Protein AF-A0A949CJ54-F1 (afdb_monomer)

Foldseek 3Di:
DDDDPCVVPDPDDDDDDDDPDFKDKFWAAAQAKAAFQAFWFADPVGHIHGDDPPTDTQATFHHIDDRRHHHTRPDITMGGRDDDDDDDDPDDDD

Secondary structure (DSSP, 8-state):
-----TTTS-SS----PPPPSSEEEEEBPTTEEEPTT-EEEE-TTS-EEE--TTPEEEEEESS-EEETTSPTTSSEEEEE-SS------S----

Solvent-accessible surface a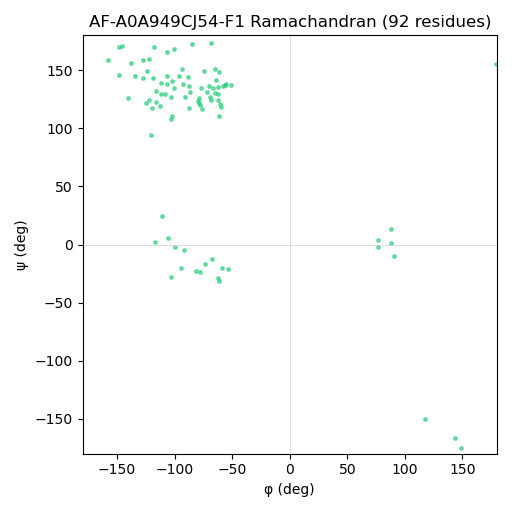rea (backbone atoms only — not comparable to full-atom values): 5957 Å² total; per-residue (Å²): 134,83,79,73,59,67,90,78,60,72,93,64,94,73,92,74,92,74,82,83,82,47,63,48,75,40,36,24,33,43,57,35,71,45,51,53,66,36,54,26,10,31,50,100,88,64,30,35,41,75,54,5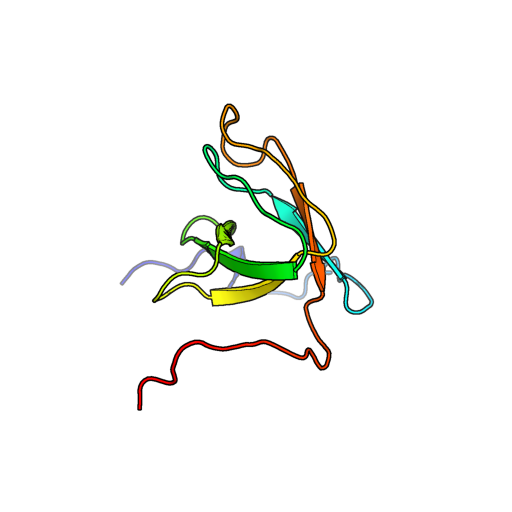2,93,90,40,53,80,57,29,32,26,73,49,66,45,80,28,54,91,39,55,71,52,76,46,66,45,48,25,41,58,65,83,88,81,93,74,92,69,100,71,83,87,129

Sequence (94 aa):
MASLPQNTRLTKDINRVYELGNINELPIAGGQVIYQGAAIGCNSSGYAKSLENGDIFAGFAEDNVNNSAGLDGDKKIRLRKKGAILLDVAGVGL

pLDDT: mean 85.92, std 12.56, range [45.56, 97.25]

Radius of gyration: 15.54 Å; Cα contacts (8 Å, |Δi|>4): 169; chains: 1; bounding box: 46×37×36 Å

Mean predicted aligned error: 7.62 Å

Structure (mmCIF, N/CA/C/O backbone):
data_AF-A0A949CJ54-F1
#
_entry.id   AF-A0A949CJ54-F1
#
loop_
_atom_site.group_PDB
_atom_site.id
_atom_site.type_symbol
_atom_site.label_atom_id
_atom_site.label_alt_id
_atom_site.label_comp_id
_atom_site.label_asym_id
_atom_site.label_entity_id
_atom_site.label_seq_id
_atom_site.pdbx_PDB_ins_code
_atom_site.Cartn_x
_atom_site.Cartn_y
_atom_site.Cartn_z
_atom_site.occupancy
_atom_site.B_iso_or_equiv
_atom_site.auth_seq_id
_atom_site.auth_comp_id
_atom_site.auth_asym_id
_atom_site.auth_atom_id
_atom_site.pdbx_PDB_model_num
ATOM 1 N N . MET A 1 1 ? 12.206 -4.552 -27.759 1.00 45.56 1 MET A N 1
ATOM 2 C CA . MET A 1 1 ? 12.773 -5.024 -26.474 1.00 45.56 1 MET A CA 1
ATOM 3 C C . MET A 1 1 ? 13.162 -3.783 -25.685 1.00 45.56 1 MET A C 1
ATOM 5 O O . MET A 1 1 ? 14.162 -3.161 -26.012 1.00 45.56 1 MET A O 1
ATOM 9 N N . ALA A 1 2 ? 12.294 -3.319 -24.780 1.00 49.31 2 ALA A N 1
ATOM 10 C CA . ALA A 1 2 ? 12.513 -2.067 -24.058 1.00 49.31 2 ALA A CA 1
ATOM 11 C C . ALA A 1 2 ? 13.704 -2.221 -23.102 1.00 49.31 2 ALA A C 1
ATOM 13 O O . ALA A 1 2 ? 13.741 -3.142 -22.287 1.00 49.31 2 ALA A O 1
ATOM 14 N N . SER A 1 3 ? 14.700 -1.346 -23.240 1.00 56.25 3 SER A N 1
ATOM 15 C CA . SER A 1 3 ? 15.840 -1.283 -22.329 1.00 56.25 3 SER A CA 1
ATOM 16 C C . SER A 1 3 ? 15.332 -0.954 -20.927 1.00 56.25 3 SER A C 1
ATOM 18 O O . SER A 1 3 ? 14.889 0.165 -20.685 1.00 56.25 3 SER A O 1
ATOM 20 N N . LEU A 1 4 ? 15.405 -1.922 -20.009 1.00 51.75 4 LEU A N 1
ATOM 21 C CA . LEU A 1 4 ? 15.119 -1.704 -18.590 1.00 51.75 4 LEU A CA 1
ATOM 22 C C . LEU A 1 4 ? 15.929 -0.496 -18.075 1.00 51.75 4 LEU A C 1
ATOM 24 O O . LEU A 1 4 ? 17.110 -0.374 -18.428 1.00 51.75 4 LEU A O 1
ATOM 28 N N . PRO A 1 5 ? 15.330 0.394 -17.264 1.00 58.78 5 PRO A N 1
ATOM 29 C CA . PRO A 1 5 ? 16.021 1.563 -16.735 1.00 58.78 5 PRO A CA 1
ATOM 30 C C . PRO A 1 5 ? 17.261 1.130 -15.942 1.00 58.78 5 PRO A C 1
ATOM 32 O O . PRO A 1 5 ? 17.201 0.188 -15.147 1.00 58.78 5 PRO A O 1
ATOM 35 N N . GLN A 1 6 ? 18.384 1.828 -16.154 1.00 56.53 6 GLN A N 1
ATOM 36 C CA . GLN A 1 6 ? 19.721 1.511 -15.616 1.00 56.53 6 GLN A CA 1
ATOM 37 C C . GLN A 1 6 ? 19.740 1.336 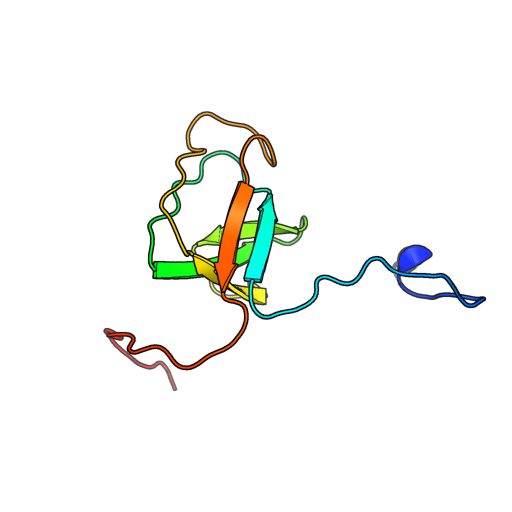-14.080 1.00 56.53 6 GLN A C 1
ATOM 39 O O . GLN A 1 6 ? 20.598 0.650 -13.537 1.00 56.53 6 GLN A O 1
ATOM 44 N N . ASN A 1 7 ? 18.746 1.877 -13.370 1.00 59.72 7 ASN A N 1
ATOM 45 C CA . ASN A 1 7 ? 18.594 1.761 -11.916 1.00 59.72 7 ASN A CA 1
ATOM 46 C C . ASN A 1 7 ? 18.136 0.366 -11.440 1.00 59.72 7 ASN A C 1
ATOM 48 O O . ASN A 1 7 ? 18.268 0.050 -10.256 1.00 59.72 7 ASN A O 1
ATOM 52 N N . THR A 1 8 ? 17.599 -0.467 -12.338 1.00 64.75 8 THR A N 1
ATOM 53 C CA . THR A 1 8 ? 17.162 -1.842 -12.019 1.00 64.75 8 THR A CA 1
ATOM 54 C C . THR A 1 8 ? 18.233 -2.892 -12.305 1.00 64.75 8 THR A C 1
ATOM 56 O O . THR A 1 8 ? 18.205 -3.965 -11.706 1.00 64.75 8 THR A O 1
ATOM 59 N N . ARG A 1 9 ? 19.221 -2.580 -13.155 1.00 78.62 9 ARG A N 1
ATOM 60 C CA . ARG A 1 9 ? 20.366 -3.450 -13.447 1.00 78.62 9 ARG A CA 1
ATOM 61 C C . ARG A 1 9 ? 21.661 -2.733 -13.088 1.00 78.62 9 ARG A C 1
ATOM 63 O O . ARG A 1 9 ? 22.203 -1.972 -13.881 1.00 78.62 9 ARG A O 1
ATOM 70 N N . LEU A 1 10 ? 22.137 -2.985 -11.875 1.00 78.00 10 LEU A N 1
ATOM 71 C CA . LEU A 1 10 ? 23.360 -2.385 -11.357 1.00 78.00 10 LEU A CA 1
ATOM 72 C C . LEU A 1 10 ? 24.597 -3.063 -11.959 1.00 78.00 10 LEU A C 1
ATOM 74 O O . LEU A 1 10 ? 24.671 -4.287 -12.003 1.00 78.00 10 LEU A O 1
ATOM 78 N N . THR A 1 11 ? 25.573 -2.267 -12.395 1.00 85.88 11 THR A N 1
ATOM 79 C CA . THR A 1 11 ? 26.888 -2.739 -12.877 1.00 85.88 11 THR A CA 1
ATOM 80 C C . THR A 1 11 ? 27.989 -2.623 -11.819 1.00 85.88 11 THR A C 1
ATOM 82 O O . THR A 1 11 ? 29.130 -3.002 -12.066 1.00 85.88 11 THR A O 1
ATOM 85 N N . LYS A 1 12 ? 27.646 -2.085 -10.646 1.00 79.94 12 LYS A N 1
ATOM 86 C CA . LYS A 1 12 ? 28.482 -1.974 -9.448 1.00 79.94 12 LYS A CA 1
ATOM 87 C C . LYS A 1 12 ? 27.592 -1.831 -8.215 1.00 79.94 12 LYS A C 1
ATOM 89 O O . LYS A 1 12 ? 26.448 -1.385 -8.342 1.00 79.94 12 LYS A O 1
ATOM 94 N N . ASP A 1 13 ? 28.126 -2.155 -7.043 1.00 82.25 13 ASP A N 1
ATOM 95 C CA . ASP A 1 13 ? 27.396 -2.009 -5.786 1.00 82.25 13 ASP A CA 1
ATOM 96 C C . ASP A 1 13 ? 27.036 -0.544 -5.525 1.00 82.25 13 ASP A C 1
ATOM 98 O O . ASP A 1 13 ? 27.849 0.369 -5.693 1.00 82.25 13 ASP A O 1
ATOM 102 N N . ILE A 1 14 ? 25.791 -0.325 -5.108 1.00 86.12 14 ILE A N 1
ATOM 103 C CA . ILE A 1 14 ? 25.311 0.968 -4.627 1.00 86.12 14 ILE A CA 1
ATOM 104 C C . ILE A 1 14 ? 24.673 0.769 -3.258 1.00 86.12 14 ILE A C 1
ATOM 106 O O . ILE A 1 14 ? 23.986 -0.227 -3.018 1.00 86.12 14 ILE A O 1
ATOM 110 N N . ASN A 1 15 ? 24.861 1.737 -2.366 1.00 82.19 15 ASN A N 1
ATOM 111 C CA . ASN A 1 15 ? 24.122 1.760 -1.114 1.00 82.19 15 ASN A CA 1
ATOM 112 C C . ASN A 1 15 ? 22.658 2.132 -1.395 1.00 82.19 15 ASN A C 1
ATOM 114 O O . ASN A 1 15 ? 22.394 3.108 -2.100 1.00 82.19 15 ASN A O 1
ATOM 118 N N . ARG A 1 16 ? 21.711 1.369 -0.845 1.00 80.69 16 ARG A N 1
ATOM 119 C CA . ARG A 1 16 ? 20.280 1.687 -0.916 1.00 80.69 16 ARG A CA 1
ATOM 120 C C . ARG A 1 16 ? 19.790 2.169 0.438 1.00 80.69 16 ARG A C 1
ATOM 122 O O . ARG A 1 16 ? 20.218 1.674 1.475 1.00 80.69 16 ARG A O 1
ATOM 129 N N . VAL A 1 17 ? 18.856 3.113 0.412 1.00 75.12 17 VAL A N 1
ATOM 130 C CA . VAL A 1 17 ? 18.085 3.458 1.603 1.00 75.12 17 VAL A CA 1
ATOM 131 C C . VAL A 1 17 ? 17.057 2.352 1.801 1.00 75.12 17 VAL A C 1
ATOM 133 O O . VAL A 1 17 ? 16.209 2.127 0.938 1.00 75.12 17 VAL A O 1
ATOM 136 N N . TYR A 1 18 ? 17.175 1.638 2.914 1.00 69.06 18 TYR A N 1
ATOM 137 C CA . TYR A 1 18 ? 16.211 0.627 3.318 1.00 69.06 18 TYR A CA 1
ATOM 138 C C . TYR A 1 18 ? 15.301 1.213 4.382 1.00 69.06 18 TYR A C 1
ATOM 140 O O . TYR A 1 18 ? 15.768 1.815 5.348 1.00 69.06 18 TYR A O 1
ATOM 148 N N . GLU A 1 19 ? 14.004 0.987 4.238 1.00 70.38 19 GLU A N 1
ATOM 149 C CA . GLU A 1 19 ? 13.100 1.172 5.359 1.00 70.38 19 GLU A CA 1
ATOM 150 C C . GLU A 1 19 ? 13.192 -0.039 6.283 1.00 70.38 19 GLU A C 1
ATOM 152 O O . GLU A 1 19 ? 13.033 -1.186 5.854 1.00 70.38 19 GLU A O 1
ATOM 157 N N . LEU A 1 20 ? 13.455 0.214 7.563 1.00 69.50 20 LEU A N 1
ATOM 158 C CA . LEU A 1 20 ? 13.494 -0.822 8.582 1.00 69.50 20 LEU A CA 1
ATOM 159 C C . LEU A 1 20 ? 12.101 -0.970 9.205 1.00 69.50 20 LEU A C 1
ATOM 161 O O . LEU A 1 20 ? 11.520 0.001 9.683 1.00 69.50 20 LEU A O 1
ATOM 165 N N . GLY A 1 21 ? 11.567 -2.192 9.224 1.00 81.00 21 GLY A N 1
ATOM 166 C CA . GLY A 1 21 ? 10.299 -2.506 9.889 1.00 81.00 21 GLY A CA 1
ATOM 167 C C . GLY A 1 21 ? 9.199 -2.999 8.951 1.00 81.00 21 GLY A C 1
ATOM 168 O O . GLY A 1 21 ? 9.452 -3.700 7.970 1.00 81.00 21 GLY A O 1
ATOM 169 N N . ASN A 1 22 ? 7.949 -2.719 9.326 1.00 83.81 22 ASN A N 1
ATOM 170 C CA . ASN A 1 22 ? 6.745 -3.243 8.659 1.00 83.81 22 ASN A CA 1
ATOM 171 C C . ASN A 1 22 ? 5.890 -2.135 8.051 1.00 83.81 22 ASN A C 1
ATOM 173 O O . ASN A 1 22 ? 4.815 -2.418 7.530 1.00 83.81 22 ASN A O 1
ATOM 177 N N . ILE A 1 23 ? 6.348 -0.894 8.162 1.00 88.81 23 ILE A N 1
ATOM 178 C CA . ILE A 1 23 ? 5.604 0.302 7.807 1.00 88.81 23 ILE A CA 1
ATOM 179 C C . ILE A 1 23 ? 6.271 0.928 6.586 1.00 88.81 23 ILE A C 1
ATOM 181 O O . ILE A 1 23 ? 7.494 0.890 6.481 1.00 88.81 23 ILE A O 1
ATOM 185 N N . ASN A 1 24 ? 5.462 1.406 5.645 1.00 89.38 24 ASN A N 1
ATOM 186 C CA . ASN A 1 24 ? 5.881 2.177 4.475 1.00 89.38 24 ASN A CA 1
ATOM 187 C C . ASN A 1 24 ? 5.171 3.513 4.471 1.00 89.38 24 ASN A C 1
ATOM 189 O O . ASN A 1 24 ? 4.054 3.605 4.979 1.00 89.38 24 ASN A O 1
ATOM 193 N N . GLU A 1 25 ? 5.730 4.465 3.741 1.00 92.31 25 GLU A N 1
ATOM 194 C CA . GLU A 1 25 ? 5.001 5.646 3.308 1.00 92.31 25 GLU A CA 1
ATOM 195 C C . GLU A 1 25 ? 5.095 5.781 1.785 1.00 92.31 25 GLU A C 1
ATOM 197 O O . GLU A 1 25 ? 6.188 5.842 1.225 1.00 92.31 25 GLU A O 1
ATOM 202 N N . LEU A 1 26 ? 3.948 5.801 1.100 1.00 93.44 26 LEU A N 1
ATOM 203 C CA . LEU A 1 26 ? 3.885 5.899 -0.361 1.00 93.44 26 LEU A CA 1
ATOM 204 C C . LEU A 1 26 ? 3.145 7.163 -0.814 1.00 93.44 26 LEU A C 1
ATOM 206 O O . LEU A 1 26 ? 2.149 7.534 -0.189 1.00 93.44 26 LEU A O 1
ATOM 210 N N . PRO A 1 27 ? 3.585 7.815 -1.908 1.00 96.31 27 PRO A N 1
ATOM 211 C CA . PRO A 1 27 ? 2.844 8.912 -2.521 1.00 96.31 27 PRO A CA 1
ATOM 212 C C . PRO A 1 27 ? 1.528 8.399 -3.113 1.00 96.31 27 PRO A C 1
ATOM 214 O O . PRO A 1 27 ? 1.503 7.364 -3.773 1.00 96.31 27 PRO A O 1
ATOM 217 N N . ILE A 1 28 ? 0.435 9.118 -2.875 1.00 96.88 28 ILE A N 1
ATOM 218 C CA . ILE A 1 28 ? -0.915 8.747 -3.317 1.00 96.88 28 ILE A CA 1
ATOM 219 C C . ILE A 1 28 ? -1.160 9.298 -4.723 1.00 96.88 28 ILE A C 1
ATOM 221 O O . ILE A 1 28 ? -0.716 10.403 -5.038 1.00 96.88 28 ILE A O 1
ATOM 225 N N . ALA A 1 29 ? -1.892 8.557 -5.554 1.00 96.69 29 ALA A N 1
ATOM 226 C CA . ALA A 1 29 ? -2.337 9.060 -6.850 1.00 96.69 29 ALA A CA 1
ATOM 227 C C . ALA A 1 29 ? -3.318 10.243 -6.692 1.00 96.69 29 ALA A C 1
ATOM 229 O O . ALA A 1 29 ? -4.050 10.358 -5.703 1.00 96.69 29 ALA A O 1
ATOM 230 N N . GLY A 1 30 ? -3.344 11.141 -7.667 1.00 96.56 30 GLY A N 1
ATOM 231 C CA . GLY A 1 30 ? -4.308 12.229 -7.744 1.00 96.56 30 GLY A CA 1
ATOM 232 C C . GLY A 1 30 ? -5.735 11.692 -7.850 1.00 96.56 30 GLY A C 1
ATOM 233 O O . GLY A 1 30 ? -5.982 10.608 -8.385 1.00 96.56 30 GLY A O 1
ATOM 234 N N . GLY A 1 31 ? -6.698 12.425 -7.298 1.00 95.12 31 GLY A N 1
ATOM 235 C CA . GLY A 1 31 ? -8.109 12.032 -7.362 1.00 95.12 31 GLY A CA 1
ATOM 236 C C . GLY A 1 31 ? -8.522 10.905 -6.408 1.00 95.12 31 GLY A C 1
ATOM 237 O O . GLY A 1 31 ? -9.676 10.486 -6.438 1.00 95.12 31 GLY A O 1
ATOM 238 N N . GLN A 1 32 ? -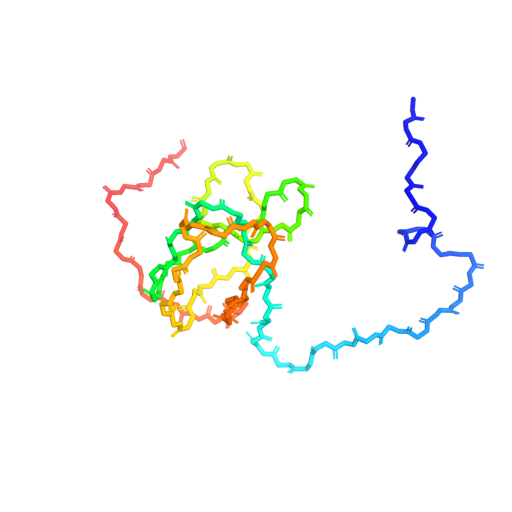7.628 10.410 -5.546 1.00 95.62 32 GLN A N 1
ATOM 239 C CA . GLN A 1 32 ? -7.914 9.277 -4.659 1.00 95.62 32 GLN A CA 1
ATOM 240 C C . GLN A 1 32 ? -8.341 9.703 -3.251 1.00 95.62 32 GLN A C 1
ATOM 242 O O . GLN A 1 32 ? -7.806 10.647 -2.671 1.00 95.62 32 GLN A O 1
ATOM 247 N N . VAL A 1 33 ? -9.249 8.934 -2.651 1.00 96.69 33 VAL A N 1
ATOM 248 C CA . VAL A 1 33 ? -9.518 8.956 -1.208 1.00 96.69 33 VAL A CA 1
ATOM 249 C C . VAL A 1 33 ? -9.227 7.569 -0.664 1.00 96.69 33 VAL A C 1
ATOM 251 O O . VAL A 1 33 ? -9.864 6.599 -1.064 1.00 96.69 33 VAL A O 1
ATOM 254 N N . ILE A 1 34 ? -8.256 7.482 0.240 1.00 96.19 34 ILE A N 1
ATOM 255 C CA . ILE A 1 34 ? -7.879 6.237 0.901 1.00 96.19 34 ILE A CA 1
ATOM 256 C C . ILE A 1 34 ? -8.448 6.256 2.313 1.00 96.19 34 ILE A C 1
ATOM 258 O O . ILE A 1 34 ? -8.217 7.193 3.080 1.00 96.19 34 ILE A O 1
ATOM 262 N N . TYR A 1 35 ? -9.186 5.207 2.652 1.00 96.06 35 TYR A N 1
ATOM 263 C CA . TYR A 1 35 ? -9.702 4.991 3.995 1.00 96.06 35 TYR A CA 1
ATOM 264 C C . TYR A 1 35 ? -8.745 4.120 4.805 1.00 96.06 35 TYR A C 1
ATOM 266 O O . TYR A 1 35 ? -8.049 3.260 4.261 1.00 96.06 35 TYR A O 1
ATOM 274 N N . GLN A 1 36 ? -8.746 4.326 6.119 1.00 94.94 36 GLN A N 1
ATOM 275 C CA . GLN A 1 36 ? -8.016 3.471 7.043 1.00 94.94 36 GLN A CA 1
ATOM 276 C C . GLN A 1 36 ? -8.433 2.003 6.868 1.00 94.94 36 GLN A C 1
ATOM 278 O O . GLN A 1 36 ? -9.614 1.696 6.710 1.00 94.94 36 GLN A O 1
ATOM 283 N N . GLY A 1 37 ? -7.458 1.094 6.892 1.00 92.12 37 GLY A N 1
ATOM 284 C CA . GLY A 1 37 ? -7.679 -0.341 6.718 1.00 92.12 37 GLY A CA 1
ATOM 285 C C . GLY A 1 37 ? -7.923 -0.783 5.273 1.00 92.12 37 GLY A C 1
ATOM 286 O O . GLY A 1 37 ? -8.031 -1.983 5.033 1.00 92.12 37 GLY A O 1
ATOM 287 N N . ALA A 1 38 ? -7.971 0.133 4.300 1.00 93.31 38 ALA A N 1
ATOM 288 C CA . ALA A 1 38 ? -8.097 -0.237 2.895 1.00 93.31 38 ALA A CA 1
ATOM 289 C C . ALA A 1 38 ? -6.869 -1.026 2.415 1.00 93.31 38 ALA A C 1
ATOM 291 O O . ALA A 1 38 ? -5.731 -0.707 2.774 1.00 93.31 38 ALA A O 1
ATOM 292 N N . ALA A 1 39 ? -7.105 -2.036 1.575 1.00 94.00 39 ALA A N 1
ATOM 293 C CA . ALA A 1 39 ? -6.048 -2.700 0.824 1.00 94.00 39 ALA A CA 1
ATOM 294 C C . ALA A 1 39 ? -5.507 -1.738 -0.240 1.00 94.00 39 ALA A C 1
ATOM 296 O O . ALA A 1 39 ? -6.274 -1.187 -1.032 1.00 94.00 39 ALA A O 1
ATOM 297 N N . ILE A 1 40 ? -4.192 -1.536 -0.251 1.00 95.81 40 ILE A N 1
ATOM 298 C CA . ILE A 1 40 ? -3.514 -0.569 -1.114 1.00 95.81 40 ILE A CA 1
ATOM 299 C C . ILE A 1 40 ? -2.747 -1.307 -2.203 1.00 95.81 40 ILE A C 1
ATOM 301 O O . ILE A 1 40 ? -1.965 -2.218 -1.920 1.00 95.81 40 ILE A O 1
ATOM 305 N N . GLY A 1 41 ? -2.970 -0.886 -3.442 1.00 95.25 41 GLY A N 1
ATOM 306 C CA . GLY A 1 41 ? -2.184 -1.251 -4.612 1.00 95.25 41 GLY A CA 1
ATOM 307 C C . GLY A 1 41 ? -1.307 -0.089 -5.076 1.00 95.25 41 GLY A C 1
ATOM 308 O O . GLY A 1 41 ? -1.503 1.062 -4.674 1.00 95.25 41 GLY A O 1
ATOM 309 N N . CYS A 1 42 ? -0.346 -0.390 -5.942 1.00 93.81 42 CYS A N 1
ATOM 3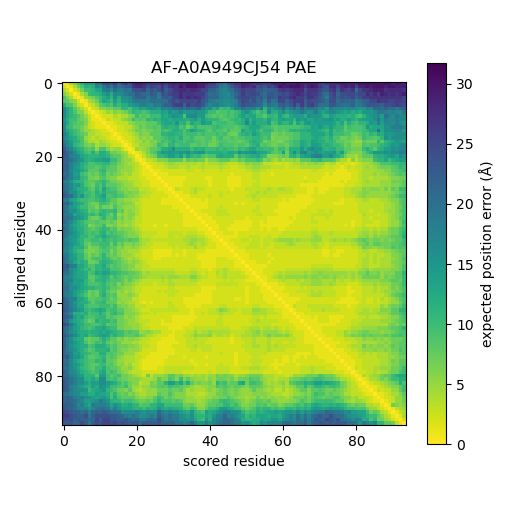10 C CA . CYS A 1 42 ? 0.414 0.617 -6.678 1.00 93.81 42 CYS A CA 1
ATOM 311 C C . CYS A 1 42 ? 0.074 0.548 -8.164 1.00 93.81 42 CYS A C 1
ATOM 313 O O . CYS A 1 42 ? 0.188 -0.520 -8.766 1.00 93.81 42 CYS A O 1
ATOM 315 N N . ASN A 1 43 ? -0.255 1.699 -8.755 1.00 90.12 43 ASN A N 1
ATOM 316 C CA . ASN A 1 43 ? -0.430 1.802 -10.201 1.00 90.12 43 ASN A CA 1
ATOM 317 C C . ASN A 1 43 ? 0.912 1.636 -10.945 1.00 90.12 43 ASN A C 1
ATOM 319 O O . ASN A 1 43 ? 1.990 1.624 -10.344 1.00 90.12 43 ASN A O 1
ATOM 323 N N . SER A 1 44 ? 0.867 1.574 -12.279 1.00 87.25 44 SER A N 1
ATOM 324 C CA . SER A 1 44 ? 2.063 1.420 -13.127 1.00 87.25 44 SER A CA 1
ATOM 325 C C . SER A 1 44 ? 3.104 2.536 -12.972 1.00 87.25 44 SER A C 1
ATOM 327 O O . SER A 1 44 ? 4.264 2.340 -13.328 1.00 87.25 44 SER A O 1
ATOM 329 N N . SER A 1 45 ? 2.699 3.698 -12.459 1.00 88.31 45 SER A N 1
ATOM 330 C CA . SER A 1 45 ? 3.566 4.855 -12.207 1.00 88.31 45 SER A CA 1
ATOM 331 C C . SER A 1 45 ? 4.153 4.868 -10.788 1.00 88.31 45 SER A C 1
ATOM 333 O O . SER A 1 45 ? 4.983 5.719 -10.483 1.00 88.31 45 SER A O 1
ATOM 335 N N . GLY A 1 46 ? 3.762 3.923 -9.925 1.00 89.81 46 GLY A N 1
ATOM 336 C CA . GLY A 1 46 ? 4.266 3.789 -8.557 1.00 89.81 46 GLY A CA 1
ATOM 337 C C . GLY A 1 46 ? 3.510 4.598 -7.500 1.00 89.81 46 GLY A C 1
ATOM 338 O O . GLY A 1 46 ? 4.009 4.728 -6.383 1.00 89.81 46 GLY A O 1
ATOM 339 N N . TYR A 1 47 ? 2.325 5.126 -7.818 1.00 94.94 47 TYR A N 1
ATOM 340 C CA . TYR A 1 47 ? 1.481 5.840 -6.860 1.00 94.94 47 TYR A CA 1
ATOM 341 C C . TYR A 1 47 ? 0.477 4.904 -6.186 1.00 94.94 47 TYR A C 1
ATOM 343 O O . TYR A 1 47 ? -0.141 4.052 -6.833 1.00 94.94 47 TYR A O 1
ATOM 351 N N . ALA A 1 48 ? 0.307 5.092 -4.879 1.00 95.88 48 ALA A N 1
ATOM 352 C CA . ALA A 1 48 ? -0.617 4.338 -4.052 1.00 95.88 48 ALA A CA 1
ATOM 353 C C . ALA A 1 48 ? -2.075 4.694 -4.371 1.00 95.88 48 ALA A C 1
ATOM 355 O O . ALA A 1 48 ? -2.440 5.868 -4.488 1.00 95.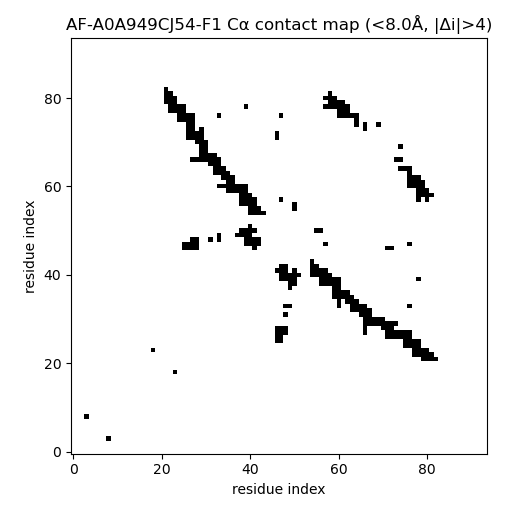88 48 ALA A O 1
ATOM 356 N N . LYS A 1 49 ? -2.909 3.662 -4.464 1.00 95.69 49 LYS A N 1
ATOM 357 C CA . LYS A 1 49 ? -4.357 3.734 -4.686 1.00 95.69 49 LYS A CA 1
ATOM 358 C C . LYS A 1 49 ? -5.049 2.558 -3.993 1.00 95.69 49 LYS A C 1
ATOM 360 O O . LYS A 1 49 ? -4.377 1.635 -3.531 1.00 95.69 49 LYS A O 1
ATOM 365 N N . SER A 1 50 ? -6.379 2.571 -3.923 1.00 94.75 50 SER A N 1
ATOM 366 C CA . SER A 1 50 ? -7.117 1.362 -3.534 1.00 94.75 50 SER A CA 1
ATOM 367 C C . SER A 1 50 ? -6.755 0.207 -4.468 1.00 94.75 50 SER A C 1
ATOM 369 O O . SER A 1 50 ? -6.634 0.412 -5.674 1.00 94.75 50 SER A O 1
ATOM 371 N N . LEU A 1 51 ? -6.552 -0.980 -3.896 1.00 93.38 51 LEU A N 1
ATOM 372 C CA . LEU A 1 51 ? -6.132 -2.169 -4.630 1.00 93.38 51 LEU A CA 1
ATOM 373 C C . LEU A 1 51 ? -7.160 -2.542 -5.706 1.00 93.38 51 LEU A C 1
ATOM 375 O O . LEU A 1 51 ? -8.309 -2.851 -5.385 1.00 93.38 51 LEU A O 1
ATOM 379 N N . GLU A 1 52 ? -6.722 -2.579 -6.961 1.00 91.00 52 GLU A N 1
ATOM 380 C CA . GLU A 1 52 ? -7.497 -3.084 -8.092 1.00 91.00 52 GLU A CA 1
ATOM 381 C C . GLU A 1 52 ? -6.824 -4.304 -8.740 1.00 91.00 52 GLU A C 1
ATOM 383 O O . GLU A 1 52 ? -5.688 -4.672 -8.434 1.00 91.00 52 GLU A O 1
ATOM 388 N N . ASN A 1 53 ? -7.545 -4.972 -9.644 1.00 86.81 53 ASN A N 1
ATOM 389 C CA . ASN A 1 53 ? -7.007 -6.117 -10.372 1.00 86.81 53 ASN A CA 1
ATOM 390 C C . ASN A 1 53 ? -5.808 -5.694 -11.240 1.00 86.81 53 ASN A C 1
ATOM 392 O O . ASN A 1 53 ? -5.902 -4.748 -12.020 1.00 86.81 53 ASN A O 1
ATOM 396 N N . GLY A 1 54 ? -4.702 -6.428 -11.125 1.00 85.56 54 GLY A N 1
ATOM 397 C CA . GLY A 1 54 ? -3.453 -6.154 -11.834 1.00 85.56 54 GLY A CA 1
ATOM 398 C C . GLY A 1 54 ? -2.485 -5.247 -11.074 1.00 85.56 54 GLY A C 1
ATOM 399 O O . GLY A 1 54 ? -1.321 -5.164 -11.468 1.00 85.56 54 GLY A O 1
ATOM 400 N N . ASP A 1 55 ? -2.917 -4.628 -9.972 1.00 88.44 55 ASP A N 1
ATOM 401 C CA . ASP A 1 55 ? -2.025 -3.855 -9.115 1.00 88.44 55 ASP A CA 1
ATOM 402 C C . ASP A 1 55 ? -1.128 -4.772 -8.276 1.00 88.44 55 ASP A C 1
ATOM 404 O O . ASP A 1 55 ? -1.505 -5.864 -7.838 1.00 88.44 55 ASP A O 1
ATOM 408 N N . ILE A 1 56 ? 0.075 -4.282 -7.981 1.00 88.38 56 ILE A N 1
ATOM 409 C CA . ILE A 1 56 ? 0.936 -4.913 -6.983 1.00 88.38 56 ILE A CA 1
ATOM 410 C C . ILE A 1 56 ? 0.426 -4.503 -5.604 1.00 88.38 56 ILE A C 1
ATOM 412 O O . ILE A 1 56 ? 0.387 -3.314 -5.281 1.00 88.38 56 ILE A O 1
ATOM 416 N N . PHE A 1 57 ? 0.073 -5.489 -4.779 1.00 91.44 57 PHE A N 1
ATOM 417 C CA . PHE A 1 57 ? -0.321 -5.252 -3.395 1.00 91.44 57 PHE A CA 1
ATOM 418 C C . PHE A 1 57 ? 0.827 -4.626 -2.589 1.00 91.44 57 PHE A C 1
ATOM 420 O O . PHE A 1 57 ? 1.922 -5.185 -2.504 1.00 91.44 57 PHE A O 1
ATOM 427 N N . ALA A 1 58 ? 0.560 -3.473 -1.977 1.00 92.44 58 ALA A N 1
ATOM 428 C CA . ALA A 1 58 ? 1.532 -2.695 -1.214 1.00 92.44 58 ALA A CA 1
ATOM 429 C C . ALA A 1 58 ? 1.360 -2.835 0.309 1.00 92.44 58 ALA A C 1
ATOM 431 O O . ALA A 1 58 ? 2.336 -2.691 1.049 1.00 92.44 58 ALA A O 1
ATOM 432 N N . GLY A 1 59 ? 0.144 -3.112 0.791 1.00 93.62 59 GLY A N 1
ATOM 433 C CA . GLY A 1 59 ? -0.174 -3.260 2.215 1.00 93.62 59 GLY A CA 1
ATOM 434 C C . GLY A 1 59 ? -1.556 -2.715 2.573 1.00 93.62 59 GLY A C 1
ATOM 435 O O . GLY A 1 59 ? -2.361 -2.424 1.693 1.00 93.62 59 GLY A O 1
ATOM 436 N N . PHE A 1 60 ? -1.823 -2.549 3.869 1.00 94.81 60 PHE A N 1
ATOM 437 C CA . PHE A 1 60 ? -3.061 -1.934 4.369 1.00 94.81 60 PHE A CA 1
ATOM 438 C C . PHE A 1 60 ? -2.802 -0.528 4.915 1.00 94.81 60 PHE A C 1
ATOM 440 O O . PHE A 1 60 ? -1.805 -0.324 5.611 1.00 94.81 60 PHE A O 1
ATOM 447 N N . ALA A 1 61 ? -3.682 0.429 4.617 1.00 95.38 61 ALA A N 1
ATOM 448 C CA . ALA A 1 61 ? -3.569 1.809 5.094 1.00 95.38 61 ALA A CA 1
ATOM 449 C C . ALA A 1 61 ? -3.701 1.904 6.625 1.00 95.38 61 ALA A C 1
ATOM 451 O O . ALA A 1 61 ? -4.647 1.370 7.203 1.00 95.38 61 ALA A O 1
ATOM 452 N N . GLU A 1 62 ? -2.775 2.607 7.285 1.00 94.69 62 GLU A N 1
ATOM 453 C CA . GLU A 1 62 ? -2.833 2.834 8.739 1.00 94.69 62 GLU A CA 1
ATOM 454 C C . GLU A 1 62 ? -3.780 3.980 9.123 1.00 94.69 62 GLU A C 1
ATOM 456 O O . GLU A 1 62 ? -4.285 3.984 10.245 1.00 94.69 62 GLU A O 1
ATOM 461 N N . ASP A 1 63 ? -4.050 4.907 8.198 1.00 93.69 63 ASP A N 1
ATOM 462 C CA . ASP A 1 63 ? -4.861 6.108 8.428 1.00 93.69 63 ASP A CA 1
ATOM 463 C C . ASP A 1 63 ? -5.683 6.493 7.181 1.00 93.69 63 ASP A C 1
ATOM 465 O O . ASP A 1 63 ? -5.491 5.928 6.100 1.00 93.69 63 ASP A O 1
ATOM 469 N N . ASN A 1 64 ? -6.605 7.448 7.313 1.00 95.88 64 ASN A N 1
ATOM 470 C CA . ASN A 1 64 ? -7.356 8.007 6.197 1.00 95.88 64 ASN A CA 1
ATOM 471 C C . ASN A 1 64 ? -6.603 9.181 5.552 1.00 95.88 64 ASN A C 1
ATOM 473 O O . ASN A 1 64 ? -6.121 10.087 6.228 1.00 95.88 64 ASN A O 1
ATOM 477 N N . VAL A 1 65 ? -6.563 9.229 4.219 1.00 97.25 65 VAL A N 1
ATOM 478 C CA . VAL A 1 65 ? -5.982 10.359 3.483 1.00 97.25 65 VAL A CA 1
ATOM 479 C C . VAL A 1 65 ? -6.825 10.685 2.257 1.00 97.25 65 VAL A C 1
ATOM 481 O O . VAL A 1 65 ? -7.096 9.838 1.410 1.00 97.25 65 VAL A O 1
ATOM 484 N N . ASN A 1 66 ? -7.227 11.951 2.146 1.00 96.69 66 ASN A N 1
ATOM 485 C CA . ASN A 1 66 ? -7.998 12.461 1.016 1.00 96.69 66 ASN A CA 1
ATOM 486 C C . ASN A 1 66 ? -7.093 13.262 0.066 1.00 96.69 66 ASN A C 1
ATOM 488 O O . ASN A 1 66 ? -6.716 14.386 0.401 1.00 96.69 66 ASN A O 1
ATOM 492 N N . ASN A 1 67 ? -6.788 12.707 -1.109 1.00 96.19 67 ASN A N 1
ATOM 493 C CA . ASN A 1 67 ? -6.096 13.363 -2.226 1.00 96.19 67 ASN A CA 1
ATOM 494 C C . ASN A 1 67 ? -7.026 13.602 -3.440 1.00 96.19 67 ASN A C 1
ATOM 496 O O . ASN A 1 67 ? -6.564 13.706 -4.572 1.00 96.19 67 ASN A O 1
ATOM 500 N N . SER A 1 68 ? -8.347 13.684 -3.226 1.00 95.62 68 SER A N 1
ATOM 501 C CA . SER A 1 68 ? -9.346 13.773 -4.310 1.00 95.62 68 SER A CA 1
ATOM 502 C C . SER A 1 68 ? -9.225 15.017 -5.193 1.00 95.62 68 SER A C 1
ATOM 504 O O . SER A 1 68 ? -9.569 14.968 -6.367 1.00 95.62 68 SER A O 1
ATOM 506 N N . ALA A 1 69 ? -8.722 16.122 -4.644 1.00 95.94 69 ALA A N 1
ATOM 507 C CA . ALA A 1 69 ? -8.496 17.372 -5.370 1.00 95.94 69 ALA A CA 1
ATOM 508 C C . ALA A 1 69 ? -7.009 17.634 -5.678 1.00 95.94 69 ALA A C 1
ATOM 510 O O . ALA A 1 69 ? -6.670 18.723 -6.134 1.00 95.94 69 ALA A O 1
ATOM 511 N N . GLY A 1 70 ? -6.126 16.679 -5.369 1.00 94.75 70 GLY A N 1
ATOM 512 C CA . GLY A 1 70 ? -4.681 16.811 -5.550 1.00 94.75 70 GLY A CA 1
ATOM 513 C C . GLY A 1 70 ? -4.170 16.114 -6.806 1.00 94.75 70 GLY A C 1
ATOM 514 O O . GLY A 1 70 ? -4.871 15.313 -7.431 1.00 94.75 70 GLY A O 1
ATOM 515 N N . LEU A 1 71 ? -2.923 16.416 -7.145 1.00 96.88 71 LEU A N 1
ATOM 516 C CA . LEU A 1 71 ? -2.136 15.730 -8.161 1.00 96.88 71 LEU A CA 1
ATOM 517 C C . LEU A 1 71 ? -1.441 14.492 -7.570 1.00 96.88 71 LEU A C 1
ATOM 519 O O . LEU A 1 71 ? -1.462 14.235 -6.360 1.00 96.88 71 LEU A O 1
ATOM 523 N N . ASP A 1 72 ? -0.824 13.705 -8.450 1.00 96.19 72 ASP A N 1
ATOM 524 C CA . ASP A 1 72 ? -0.030 12.540 -8.070 1.00 96.19 72 ASP A CA 1
ATOM 525 C C . ASP A 1 72 ? 1.138 12.937 -7.148 1.00 96.19 72 ASP A C 1
ATOM 527 O O . ASP A 1 72 ? 2.046 13.673 -7.537 1.00 96.19 72 ASP A O 1
ATOM 531 N N . GLY A 1 73 ? 1.143 12.405 -5.925 1.00 94.62 73 GLY A N 1
ATOM 532 C CA . GLY A 1 73 ? 2.212 12.607 -4.946 1.00 94.62 73 GLY A CA 1
ATOM 533 C C . GLY A 1 73 ? 2.087 13.832 -4.039 1.00 94.62 73 GLY A C 1
ATOM 534 O O . GLY A 1 73 ? 2.942 13.995 -3.168 1.00 94.62 73 GLY A O 1
ATOM 535 N N . ASP A 1 74 ? 1.018 14.627 -4.155 1.00 96.75 74 ASP A N 1
ATOM 536 C CA . ASP A 1 74 ? 0.754 15.765 -3.253 1.00 96.75 74 ASP A CA 1
ATOM 537 C C . ASP A 1 74 ? 0.577 15.330 -1.791 1.00 96.75 74 ASP A C 1
ATOM 539 O O . ASP A 1 74 ? 0.906 16.060 -0.852 1.00 96.75 74 ASP A O 1
ATOM 543 N N . LYS A 1 75 ? 0.051 14.119 -1.589 1.00 96.81 75 LYS A N 1
ATOM 544 C CA . LYS A 1 75 ? -0.122 13.500 -0.275 1.00 96.81 75 LYS A CA 1
ATOM 545 C C . LYS A 1 75 ? 0.490 12.116 -0.248 1.00 96.81 75 LYS A C 1
ATOM 547 O O . LYS A 1 75 ? 0.669 11.466 -1.277 1.00 96.81 75 LYS A O 1
ATOM 552 N N . LYS A 1 76 ? 0.780 11.651 0.962 1.00 96.06 76 LYS A N 1
ATOM 553 C CA . LYS A 1 76 ? 1.334 10.326 1.210 1.00 96.06 76 LYS A CA 1
ATOM 554 C C . LYS A 1 76 ? 0.454 9.545 2.169 1.00 96.06 76 LYS A C 1
ATOM 556 O O . LYS A 1 76 ? -0.197 10.135 3.027 1.00 96.06 76 LYS A O 1
ATOM 561 N N . ILE A 1 77 ? 0.449 8.228 2.008 1.00 95.25 77 ILE A N 1
ATOM 562 C CA . ILE A 1 77 ? -0.247 7.295 2.887 1.00 95.25 77 ILE A CA 1
ATOM 563 C C . ILE A 1 77 ? 0.762 6.395 3.584 1.00 95.25 77 ILE A C 1
ATOM 565 O O . ILE A 1 77 ? 1.644 5.808 2.950 1.00 95.25 77 ILE A O 1
ATOM 569 N N . ARG A 1 78 ? 0.596 6.262 4.898 1.00 94.69 78 ARG A N 1
ATOM 570 C CA . ARG A 1 78 ? 1.331 5.303 5.709 1.00 94.69 78 ARG A CA 1
ATOM 571 C C . ARG A 1 78 ? 0.599 3.964 5.703 1.00 94.69 78 ARG A C 1
ATOM 573 O O . ARG A 1 78 ? -0.615 3.915 5.898 1.00 94.69 78 ARG A O 1
ATOM 580 N N . LEU A 1 79 ? 1.324 2.882 5.453 1.00 93.50 79 LEU A N 1
ATOM 581 C CA . LEU A 1 79 ? 0.751 1.547 5.297 1.00 93.50 79 LEU A CA 1
ATOM 582 C C . LEU A 1 79 ? 1.572 0.477 6.006 1.00 93.50 79 LEU A C 1
ATOM 584 O O . LEU A 1 79 ? 2.778 0.623 6.209 1.00 93.50 79 LEU A O 1
ATOM 588 N N . ARG A 1 80 ? 0.917 -0.635 6.340 1.00 92.31 80 ARG A N 1
ATOM 589 C CA . ARG A 1 80 ? 1.538 -1.812 6.947 1.00 92.31 80 ARG A CA 1
ATOM 590 C C . ARG A 1 80 ? 1.730 -2.902 5.893 1.00 92.31 80 ARG A C 1
ATOM 592 O O . ARG A 1 80 ? 0.764 -3.485 5.407 1.00 92.31 80 ARG A O 1
ATOM 599 N N . LYS A 1 81 ? 2.994 -3.166 5.544 1.00 87.56 81 LYS A N 1
ATOM 600 C CA . LYS A 1 81 ? 3.435 -4.064 4.455 1.00 87.56 81 LYS A CA 1
ATOM 601 C C . LYS A 1 81 ? 3.354 -5.550 4.812 1.00 87.56 81 LYS A C 1
ATOM 603 O O . LYS A 1 81 ? 3.328 -6.396 3.927 1.00 87.56 81 LYS A O 1
ATOM 608 N N . LYS A 1 82 ? 3.395 -5.886 6.107 1.00 80.25 82 LYS A N 1
ATOM 609 C CA . LYS A 1 82 ? 3.418 -7.278 6.584 1.00 80.25 82 LYS A CA 1
ATOM 610 C C . LYS A 1 82 ? 2.723 -7.457 7.930 1.00 80.25 82 LYS A C 1
ATOM 612 O O . LYS A 1 82 ? 2.808 -6.586 8.802 1.00 80.25 82 LYS A O 1
ATOM 617 N N . GLY A 1 83 ? 2.088 -8.612 8.106 1.00 76.12 83 GLY A N 1
ATOM 618 C CA . GLY A 1 83 ? 1.353 -8.995 9.309 1.00 76.12 83 GLY A CA 1
ATOM 619 C C . GLY A 1 83 ? 0.180 -9.916 8.984 1.00 76.12 83 GLY A C 1
ATOM 620 O O . GLY A 1 83 ? 0.004 -10.315 7.837 1.00 76.12 83 GLY A O 1
ATOM 621 N N . ALA A 1 84 ? -0.613 -10.230 10.003 1.00 78.31 84 ALA A N 1
ATOM 622 C CA . ALA A 1 84 ? -1.916 -10.862 9.848 1.00 78.31 84 ALA A CA 1
ATOM 623 C C . ALA A 1 84 ? -3.006 -9.799 10.026 1.00 78.31 84 ALA A C 1
ATOM 625 O O . ALA A 1 84 ? -2.877 -8.925 10.886 1.00 78.31 84 ALA A O 1
ATOM 626 N N . ILE A 1 85 ? -4.061 -9.878 9.220 1.00 82.62 85 ILE A N 1
ATOM 627 C CA . ILE A 1 85 ? -5.237 -9.018 9.327 1.00 82.6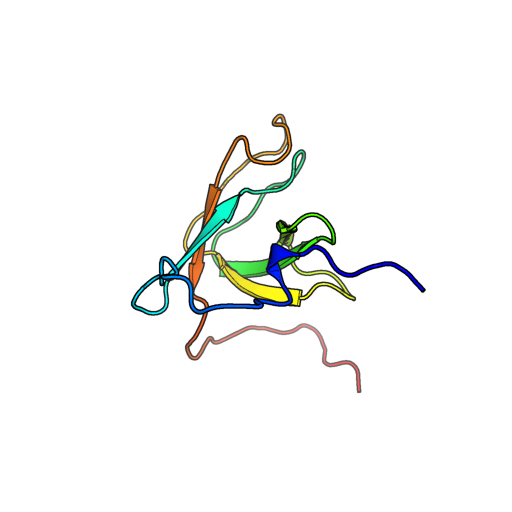2 85 ILE A CA 1
ATOM 628 C C . ILE A 1 85 ? -6.492 -9.878 9.208 1.00 82.62 85 ILE A C 1
ATOM 630 O O . ILE A 1 85 ? -6.503 -10.868 8.478 1.00 82.62 85 ILE A O 1
ATOM 634 N N . LEU A 1 86 ? -7.537 -9.499 9.938 1.00 85.56 86 LEU A N 1
ATOM 635 C CA . LEU A 1 86 ? -8.876 -10.026 9.725 1.00 85.56 86 LEU A CA 1
ATOM 636 C C . LEU A 1 86 ? -9.543 -9.151 8.664 1.00 85.56 86 LEU A C 1
ATOM 638 O O . LEU A 1 86 ? -9.715 -7.953 8.884 1.00 85.56 86 LEU A O 1
ATOM 642 N N . LEU A 1 87 ? -9.888 -9.740 7.524 1.00 84.38 87 LEU A N 1
ATOM 643 C CA . LEU A 1 87 ? -10.597 -9.052 6.455 1.00 84.38 87 LEU A CA 1
ATOM 644 C C . LEU A 1 87 ? -11.892 -9.800 6.169 1.00 84.38 87 LEU A C 1
ATOM 646 O O . LEU A 1 87 ? -11.861 -10.997 5.886 1.00 84.38 87 LEU A O 1
ATOM 650 N N . ASP A 1 88 ? -13.007 -9.083 6.240 1.00 85.12 88 ASP A N 1
ATOM 651 C CA . ASP A 1 88 ? -14.277 -9.599 5.754 1.00 85.12 88 ASP A CA 1
ATOM 652 C C . ASP A 1 88 ? -14.293 -9.486 4.226 1.00 85.12 88 ASP A C 1
ATOM 654 O O . ASP A 1 88 ? -14.105 -8.400 3.670 1.00 85.12 88 ASP A O 1
ATOM 658 N N . VAL A 1 89 ? -14.439 -10.620 3.546 1.00 80.44 89 VAL A N 1
ATOM 659 C CA . VAL A 1 89 ? -14.436 -10.693 2.084 1.00 80.44 89 VAL A CA 1
ATOM 660 C C . VAL A 1 89 ? -15.800 -11.169 1.613 1.00 80.44 89 VAL A C 1
ATOM 662 O O . VAL A 1 89 ? -16.255 -12.252 1.966 1.00 80.44 89 VAL A O 1
ATOM 665 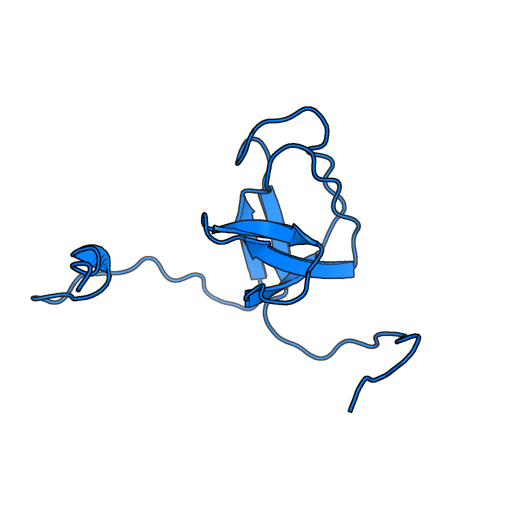N N . ALA A 1 90 ? -16.445 -10.365 0.767 1.00 81.75 90 ALA A N 1
ATOM 666 C CA . ALA A 1 90 ? -17.776 -10.671 0.242 1.00 81.75 90 ALA A CA 1
ATOM 667 C C . ALA A 1 90 ? -17.795 -11.887 -0.712 1.00 81.75 90 ALA A C 1
ATOM 669 O O . ALA A 1 90 ? -18.862 -12.402 -1.038 1.00 81.75 90 ALA A O 1
ATOM 670 N N . GLY A 1 91 ? -16.626 -12.354 -1.163 1.00 73.75 91 GLY A N 1
ATOM 671 C CA . GLY A 1 91 ? -16.476 -13.557 -1.974 1.00 73.75 91 GLY A CA 1
ATOM 672 C C . GLY A 1 91 ? -15.020 -13.814 -2.360 1.00 73.75 91 GLY A C 1
ATOM 673 O O . GLY A 1 91 ? -14.211 -12.889 -2.418 1.00 73.75 91 GLY A O 1
ATOM 674 N N . VAL A 1 92 ? -14.69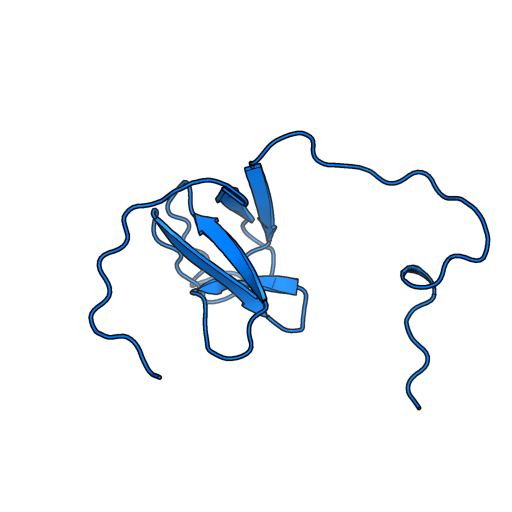2 -15.077 -2.633 1.00 69.19 92 VAL A N 1
ATOM 675 C CA . VAL A 1 92 ? -13.399 -15.503 -3.188 1.00 69.19 92 VAL A CA 1
ATOM 676 C C . VAL A 1 92 ? -13.656 -16.029 -4.597 1.00 69.19 92 VAL A C 1
ATOM 678 O O . VAL A 1 92 ? -14.428 -16.970 -4.768 1.00 69.19 92 VAL A O 1
ATOM 681 N N . GLY A 1 93 ? -13.041 -15.405 -5.602 1.00 67.94 93 GLY A N 1
ATOM 682 C CA . GLY A 1 93 ? -13.001 -15.949 -6.960 1.00 67.94 93 GLY A CA 1
ATOM 683 C C . GLY A 1 93 ? -11.927 -17.031 -7.038 1.00 67.94 93 GLY A C 1
ATOM 684 O O . GLY A 1 93 ? -10.783 -16.761 -6.670 1.00 67.94 93 GLY A O 1
ATOM 685 N N . LEU A 1 94 ? -12.313 -18.239 -7.452 1.00 57.41 94 LEU A N 1
ATOM 686 C CA . LEU A 1 94 ? -11.412 -19.369 -7.705 1.00 57.41 94 LEU A CA 1
ATOM 687 C C . LEU A 1 94 ? -10.892 -19.347 -9.144 1.00 57.41 94 LEU A C 1
ATOM 689 O O . LEU A 1 94 ? -11.677 -18.949 -10.037 1.00 57.41 94 LEU A O 1
#

Nearest PDB structures (foldseek):
  6qvk-assembly1_1e  TM=6.343E-01  e=4.863E-02  Salasvirus phi29
  6qyy-assembly1_A  TM=7.158E-01  e=1.292E-01  Salasvirus phi29
  8vji-assembly1_a  TM=5.829E-01  e=5.778E-02  Chivirus chi
  4a3z-assembly1_A  TM=1.792E-01  e=4.563E+00  Clostridium perfringens
  4a6o-assembly2_B  TM=1.437E-01  e=4.563E+00  Clostridium perfringens